Protein AF-A0A528AA08-F1 (afdb_monomer_lite)

Foldseek 3Di:
DWWFAADPQFGADTGRDQPDDDPGGDPRIDDDDPPADGGFGHPPPDTHHPDPDPPPDDDDDPVVVVVVCVVVVNPVVVVVVQVPPPPNDDPPPPPPPPDDDDDDDDDDDD

Sequence (110 aa):
MKYARIIDGVVDSISYHRPYFEGGPEPGWTEVPDGVFAGFSFDGESFTGPVPTPPPRQTVLKSLVQARIIEAGKMASAYATLTQKPGLFRPLVCSRSTRGLLRRTRTQSC

Radius of gyration: 29.11 Å; chains: 1; bounding box: 54×59×62 Å

pLDDT: mean 75.09, std 18.64, range [34.66, 92.44]

Secondary structure (DSSP, 8-state):
-EEEEEETTEEEEEESS--EETTEEPTTEEEE-TT--TT-EE-SS-EEPPPPPPPPPPP--HHHHHHHHHHTT-HHHHHHHHHH-TTT----------------------

Structure (mmCIF, N/CA/C/O backbone):
data_AF-A0A528AA08-F1
#
_entry.id   AF-A0A528AA08-F1
#
loop_
_atom_site.group_PDB
_atom_site.id
_atom_site.type_symbol
_atom_site.label_atom_id
_atom_site.label_alt_id
_atom_site.label_comp_id
_atom_site.label_asym_id
_atom_site.label_entity_id
_atom_site.label_seq_id
_atom_site.pdbx_PDB_ins_code
_atom_site.Cartn_x
_atom_site.Cartn_y
_atom_site.Cartn_z
_atom_site.occupancy
_atom_site.B_iso_or_equiv
_atom_site.auth_seq_id
_atom_site.auth_comp_id
_atom_site.auth_asym_id
_atom_site.auth_atom_id
_atom_site.pdbx_PDB_model_num
ATOM 1 N N . MET A 1 1 ? 15.315 14.294 -15.752 1.00 85.19 1 MET A N 1
ATOM 2 C CA . MET A 1 1 ? 14.677 13.140 -16.423 1.00 85.19 1 MET A CA 1
ATOM 3 C C . MET A 1 1 ? 15.438 11.893 -16.022 1.00 85.19 1 MET A C 1
ATOM 5 O O . MET A 1 1 ? 16.663 11.958 -15.928 1.00 85.19 1 MET A O 1
ATOM 9 N N . LYS A 1 2 ? 14.744 10.779 -15.785 1.00 90.00 2 LYS A N 1
ATOM 10 C CA . LYS A 1 2 ? 15.339 9.512 -15.334 1.00 90.00 2 LYS A CA 1
ATOM 11 C C . LYS A 1 2 ? 14.682 8.318 -16.012 1.00 90.00 2 LYS A C 1
ATOM 13 O O . LYS A 1 2 ? 13.681 8.473 -16.698 1.00 90.00 2 LYS A O 1
ATOM 18 N N . TYR A 1 3 ? 15.236 7.131 -15.818 1.00 89.81 3 TYR A N 1
ATOM 19 C CA . TYR A 1 3 ? 14.711 5.895 -16.384 1.00 89.81 3 TYR A CA 1
ATOM 20 C C . TYR A 1 3 ? 14.062 5.062 -15.287 1.00 89.81 3 TYR A C 1
ATOM 22 O O . TYR A 1 3 ? 14.641 4.883 -14.216 1.00 89.81 3 TYR A O 1
ATOM 30 N N . ALA A 1 4 ? 12.870 4.547 -15.555 1.00 90.75 4 ALA A N 1
ATOM 31 C CA . ALA A 1 4 ? 12.145 3.654 -14.669 1.00 90.75 4 ALA A CA 1
ATOM 32 C C . ALA A 1 4 ? 11.829 2.335 -15.370 1.00 90.75 4 ALA A C 1
ATOM 34 O O . ALA A 1 4 ? 11.476 2.313 -16.552 1.00 90.75 4 ALA A O 1
ATOM 35 N N . ARG A 1 5 ? 11.922 1.244 -14.617 1.00 90.12 5 ARG A N 1
ATOM 36 C CA . ARG A 1 5 ? 11.422 -0.067 -15.019 1.00 90.12 5 ARG A CA 1
ATOM 37 C C . ARG A 1 5 ? 10.062 -0.273 -14.368 1.00 90.12 5 ARG A C 1
ATOM 39 O O . ARG A 1 5 ? 9.941 -0.176 -13.148 1.00 90.12 5 ARG A O 1
ATOM 46 N N . ILE A 1 6 ? 9.051 -0.520 -15.192 1.00 88.81 6 ILE A N 1
ATOM 47 C CA . ILE A 1 6 ? 7.667 -0.690 -14.751 1.00 88.81 6 ILE A CA 1
ATOM 48 C C . ILE A 1 6 ? 7.311 -2.165 -14.901 1.00 88.81 6 ILE A C 1
ATOM 50 O O . ILE A 1 6 ? 7.435 -2.722 -15.992 1.00 88.81 6 ILE A O 1
ATOM 54 N N . ILE A 1 7 ? 6.900 -2.795 -13.806 1.00 87.44 7 ILE A N 1
ATOM 55 C CA . ILE A 1 7 ? 6.519 -4.207 -13.744 1.00 87.44 7 ILE A CA 1
ATOM 56 C C . ILE A 1 7 ? 5.130 -4.264 -13.119 1.00 87.44 7 ILE A C 1
ATOM 58 O O . ILE A 1 7 ? 4.900 -3.646 -12.083 1.00 87.44 7 ILE A O 1
ATOM 62 N N . ASP A 1 8 ? 4.192 -4.941 -13.783 1.00 87.62 8 ASP A N 1
ATOM 63 C CA . ASP A 1 8 ? 2.803 -5.092 -13.322 1.00 87.62 8 ASP A CA 1
ATOM 64 C C . ASP A 1 8 ? 2.114 -3.762 -12.953 1.00 87.62 8 ASP A C 1
ATOM 66 O O . ASP A 1 8 ? 1.353 -3.674 -11.992 1.00 87.62 8 ASP A O 1
ATOM 70 N N . GLY A 1 9 ? 2.399 -2.700 -13.716 1.00 86.19 9 GLY A N 1
ATOM 71 C CA . GLY A 1 9 ? 1.839 -1.367 -13.473 1.00 86.19 9 GLY A CA 1
ATOM 72 C C . GLY A 1 9 ? 2.443 -0.645 -12.265 1.00 86.19 9 GLY A C 1
ATOM 73 O O . GLY A 1 9 ? 1.871 0.330 -11.792 1.00 86.19 9 GLY A O 1
ATOM 74 N N . VAL A 1 10 ? 3.593 -1.084 -11.751 1.00 89.25 10 VAL A N 1
ATOM 75 C CA . VAL A 1 10 ? 4.297 -0.439 -10.634 1.00 89.25 10 VAL A CA 1
ATOM 76 C C . VAL A 1 10 ? 5.729 -0.113 -11.038 1.00 89.25 10 VAL A C 1
ATOM 78 O O . VAL A 1 10 ? 6.404 -0.900 -11.699 1.00 89.25 10 VAL A O 1
ATOM 81 N N . VAL A 1 11 ? 6.210 1.064 -10.639 1.00 89.94 11 VAL A N 1
ATOM 82 C CA . VAL A 1 11 ? 7.616 1.447 -10.787 1.00 89.94 11 VAL A CA 1
ATOM 83 C C . VAL A 1 11 ? 8.448 0.613 -9.820 1.00 89.94 11 VAL A C 1
ATOM 85 O O . VAL A 1 11 ? 8.480 0.884 -8.619 1.00 89.94 11 VAL A O 1
ATOM 88 N N . ASP A 1 12 ? 9.111 -0.402 -10.357 1.00 89.50 12 ASP A N 1
ATOM 89 C CA . ASP A 1 12 ? 9.943 -1.338 -9.604 1.00 89.50 12 ASP A CA 1
ATOM 90 C C . ASP A 1 12 ? 11.323 -0.730 -9.318 1.00 89.50 12 ASP A C 1
ATOM 92 O O . ASP A 1 12 ? 11.747 -0.616 -8.169 1.00 89.50 12 ASP A O 1
ATOM 96 N N . SER A 1 13 ? 11.989 -0.253 -10.371 1.00 88.44 13 SER A N 1
ATOM 97 C CA . SER A 1 13 ? 13.375 0.212 -10.312 1.00 88.44 13 SER A CA 1
ATOM 98 C C . SER A 1 13 ? 13.545 1.567 -10.993 1.00 88.44 13 SER A C 1
ATOM 100 O O . SER A 1 1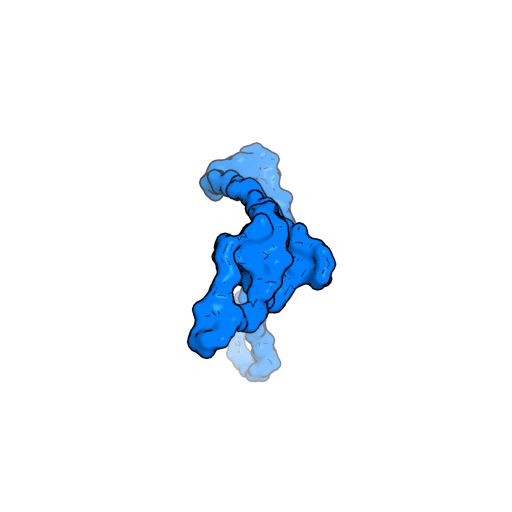3 ? 12.869 1.868 -11.978 1.00 88.44 13 SER A O 1
ATOM 102 N N . ILE A 1 14 ? 14.478 2.383 -10.491 1.00 90.56 14 ILE A N 1
ATOM 103 C CA . ILE A 1 14 ? 14.824 3.696 -11.054 1.00 90.56 14 ILE A CA 1
ATOM 104 C C . ILE A 1 14 ? 16.330 3.817 -11.245 1.00 90.56 14 ILE A C 1
ATOM 106 O O . ILE A 1 14 ? 17.109 3.455 -10.367 1.00 90.56 14 ILE A O 1
ATOM 110 N N . SER A 1 15 ? 16.724 4.400 -12.374 1.00 87.62 15 SER A N 1
ATOM 111 C CA . SER A 1 15 ? 18.101 4.739 -12.698 1.00 87.62 15 SER A CA 1
ATOM 112 C C . SER A 1 15 ? 18.193 6.168 -13.230 1.00 87.62 15 SER A C 1
ATOM 114 O O . SER A 1 15 ? 17.392 6.599 -14.058 1.00 87.62 15 SER A O 1
ATOM 116 N N . TYR A 1 16 ? 19.205 6.908 -12.781 1.00 86.81 16 TYR A N 1
ATOM 117 C CA . TYR A 1 16 ? 19.503 8.254 -13.285 1.00 86.81 16 TYR A CA 1
ATOM 118 C C . TYR A 1 16 ? 20.072 8.239 -14.710 1.00 86.81 16 TYR A C 1
ATOM 120 O O . TYR A 1 16 ? 20.007 9.238 -15.421 1.00 86.81 16 TYR A O 1
ATOM 128 N N . HIS A 1 17 ? 20.611 7.100 -15.142 1.00 86.00 17 HIS A N 1
ATOM 129 C CA . HIS A 1 17 ? 21.184 6.908 -16.470 1.00 86.00 17 HIS A CA 1
ATOM 130 C C . HIS A 1 17 ? 20.511 5.728 -17.160 1.00 86.00 17 HIS A C 1
ATOM 132 O O . HIS A 1 17 ? 20.093 4.781 -16.494 1.00 86.00 17 HIS A O 1
ATOM 138 N N . ARG A 1 18 ? 20.418 5.768 -18.494 1.00 82.44 18 ARG A N 1
ATOM 139 C CA . ARG A 1 18 ? 19.865 4.651 -19.265 1.00 82.44 18 ARG A CA 1
ATOM 140 C C . ARG A 1 18 ? 20.764 3.429 -19.068 1.00 82.44 18 ARG A C 1
ATOM 142 O O . ARG A 1 18 ? 21.943 3.530 -19.409 1.00 82.44 18 ARG A O 1
ATOM 149 N N . PRO A 1 19 ? 20.258 2.310 -18.531 1.00 80.81 19 PRO A N 1
ATOM 150 C CA . PRO A 1 19 ? 21.093 1.132 -18.326 1.00 80.81 19 PRO A CA 1
ATOM 151 C C . PRO A 1 19 ? 21.453 0.481 -19.660 1.00 80.81 19 PRO A C 1
ATOM 153 O O . PRO A 1 19 ? 20.640 0.447 -20.585 1.00 80.81 19 PRO A O 1
ATOM 156 N N . TYR A 1 20 ? 22.685 -0.012 -19.759 1.00 80.75 20 TYR A N 1
ATOM 157 C CA . TYR A 1 20 ? 23.210 -0.717 -20.926 1.00 80.75 20 TYR A CA 1
ATOM 158 C C . TYR A 1 20 ? 23.659 -2.114 -20.508 1.00 80.75 20 TYR A C 1
ATOM 160 O O . TYR A 1 20 ? 24.345 -2.262 -19.496 1.00 80.75 20 TYR A O 1
ATO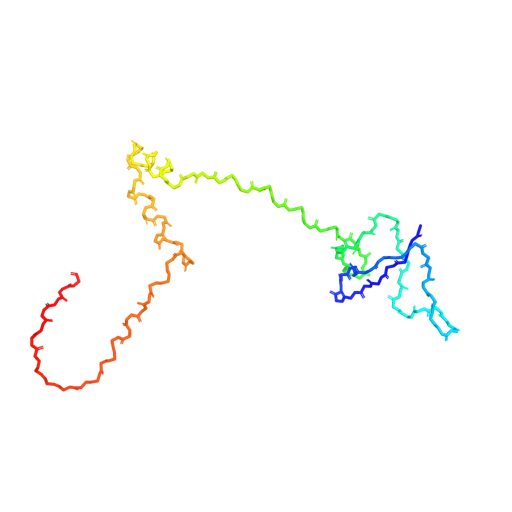M 168 N N . PHE A 1 21 ? 23.305 -3.121 -21.303 1.00 75.56 21 PHE A N 1
ATOM 169 C CA . PHE A 1 21 ? 23.734 -4.502 -21.110 1.00 75.56 21 PHE A CA 1
ATOM 170 C C . PHE A 1 21 ? 24.155 -5.102 -22.458 1.00 75.56 21 PHE A C 1
ATOM 172 O O . PHE A 1 21 ? 23.445 -4.946 -23.447 1.00 75.56 21 PHE A O 1
ATOM 179 N N . GLU A 1 22 ? 25.337 -5.729 -22.497 1.00 64.81 22 GLU A N 1
ATOM 180 C CA . GLU A 1 22 ? 25.877 -6.509 -23.630 1.00 64.81 22 GLU A CA 1
ATOM 181 C C . GLU A 1 22 ? 25.572 -5.953 -25.040 1.00 64.81 22 GLU A C 1
ATOM 183 O O . GLU A 1 22 ? 25.007 -6.624 -25.898 1.00 64.81 22 GLU A O 1
ATOM 188 N N . GLY A 1 23 ? 25.982 -4.709 -25.306 1.00 71.56 23 GLY A N 1
ATOM 189 C CA . GLY A 1 23 ? 25.944 -4.137 -26.659 1.00 71.56 23 GLY A CA 1
ATOM 190 C C . GLY A 1 23 ? 24.681 -3.348 -27.015 1.00 71.56 23 GLY A C 1
ATOM 191 O O . GLY A 1 23 ? 24.563 -2.892 -28.152 1.00 71.56 23 GLY A O 1
ATOM 192 N N . GLY A 1 24 ? 23.772 -3.110 -26.065 1.00 74.81 24 GLY A N 1
ATOM 193 C CA . GLY A 1 24 ? 22.620 -2.233 -26.279 1.00 74.81 24 GLY A CA 1
ATOM 194 C C . GLY A 1 24 ? 22.002 -1.692 -24.987 1.00 74.81 24 GLY A C 1
ATOM 195 O O . GLY A 1 24 ? 22.375 -2.113 -23.889 1.00 74.81 24 GLY A O 1
ATOM 196 N N . PRO A 1 25 ? 21.082 -0.718 -25.090 1.00 77.75 25 PRO A N 1
ATOM 197 C CA . PRO A 1 25 ? 20.299 -0.281 -23.944 1.00 77.75 25 PRO A CA 1
ATOM 198 C C . PRO A 1 25 ? 19.426 -1.437 -23.449 1.00 77.75 25 PRO A C 1
ATOM 200 O O . PRO A 1 25 ? 18.806 -2.136 -24.253 1.00 77.75 25 PRO A O 1
ATOM 203 N N . GLU A 1 26 ? 19.373 -1.631 -22.133 1.00 79.75 26 GLU A N 1
ATOM 204 C CA . GLU A 1 26 ? 18.556 -2.687 -21.540 1.00 79.75 26 GLU A CA 1
ATOM 205 C C . GLU A 1 26 ? 17.070 -2.435 -21.882 1.00 79.75 26 GLU A C 1
ATOM 207 O O . GLU A 1 26 ? 16.579 -1.306 -21.743 1.00 79.75 26 GLU A O 1
ATOM 212 N N . PRO A 1 27 ? 16.335 -3.449 -22.367 1.00 80.19 27 PRO A N 1
ATOM 213 C CA . PRO A 1 27 ? 14.921 -3.296 -22.683 1.00 80.19 27 PRO A CA 1
ATOM 214 C C . PRO A 1 27 ? 14.078 -3.130 -21.409 1.00 80.19 27 PRO A C 1
ATOM 216 O O . PRO A 1 27 ? 14.423 -3.623 -20.339 1.00 80.19 27 PRO A O 1
ATOM 219 N N . GLY A 1 28 ? 12.931 -2.455 -21.530 1.00 84.06 28 GLY A N 1
ATOM 220 C CA . GLY A 1 28 ? 11.980 -2.280 -20.420 1.00 84.06 28 GLY A CA 1
ATOM 221 C C . GLY A 1 28 ? 12.208 -1.040 -19.548 1.00 84.06 28 GLY A C 1
ATOM 222 O O . GLY A 1 28 ? 11.496 -0.854 -18.563 1.00 84.06 28 GLY A O 1
ATOM 223 N N . TRP A 1 29 ? 13.152 -0.173 -19.920 1.00 87.38 29 TRP A N 1
ATOM 224 C CA . TRP A 1 29 ? 13.364 1.124 -19.279 1.00 87.38 29 TRP A CA 1
ATOM 225 C C . TRP A 1 29 ? 12.626 2.242 -20.021 1.00 87.38 29 TRP A C 1
ATOM 227 O O . TRP A 1 29 ? 12.890 2.512 -21.194 1.00 87.38 29 TRP A O 1
ATOM 237 N N . THR A 1 30 ? 11.727 2.921 -19.312 1.00 86.69 30 THR A N 1
ATOM 238 C CA . THR A 1 30 ? 10.938 4.055 -19.811 1.00 86.69 30 THR A CA 1
ATOM 239 C C . THR A 1 30 ? 11.454 5.353 -19.205 1.00 86.69 30 THR A C 1
ATOM 241 O O . THR A 1 30 ? 11.828 5.388 -18.035 1.00 86.69 30 THR A O 1
ATOM 244 N N . GLU A 1 31 ? 11.499 6.424 -19.993 1.00 88.81 31 GLU A N 1
ATOM 245 C CA . GLU A 1 31 ? 11.912 7.738 -19.504 1.00 88.81 31 GLU A CA 1
ATOM 246 C C . GLU A 1 31 ? 10.768 8.399 -18.721 1.00 88.81 31 GLU A C 1
ATOM 248 O O . GLU A 1 31 ? 9.637 8.480 -19.197 1.00 88.81 31 GLU A O 1
ATOM 253 N N . VAL A 1 32 ? 11.055 8.845 -17.500 1.00 88.56 32 VAL A N 1
ATOM 254 C CA . VAL A 1 32 ? 10.084 9.412 -16.561 1.00 88.56 32 VAL A CA 1
ATOM 255 C C . VAL A 1 32 ? 10.614 10.715 -15.950 1.00 88.56 32 VAL A C 1
ATOM 257 O O . VAL A 1 32 ? 11.832 10.908 -15.832 1.00 88.56 32 VAL A O 1
ATOM 260 N N . PRO A 1 33 ? 9.726 11.637 -15.540 1.00 88.00 33 PRO A N 1
ATOM 261 C CA . PRO A 1 33 ? 10.137 12.866 -14.874 1.00 88.00 33 PRO A CA 1
ATOM 262 C C . PRO A 1 33 ? 10.739 12.590 -13.489 1.00 88.00 33 PRO A C 1
ATOM 264 O O . PRO A 1 33 ? 10.439 11.589 -12.835 1.00 88.00 33 PRO A O 1
ATOM 267 N N . ASP A 1 34 ? 11.568 13.517 -12.999 1.00 85.38 34 ASP A N 1
ATOM 268 C CA . ASP A 1 34 ? 12.356 13.324 -11.771 1.00 85.38 34 ASP A CA 1
ATOM 269 C C . ASP A 1 34 ? 11.510 13.179 -10.496 1.00 85.38 34 ASP A C 1
ATOM 271 O O . ASP A 1 34 ? 12.007 12.670 -9.492 1.00 85.38 34 ASP A O 1
ATOM 275 N N . GLY A 1 35 ? 10.223 13.535 -10.544 1.00 85.56 35 GLY A N 1
ATOM 276 C CA . GLY A 1 35 ? 9.275 13.373 -9.438 1.00 85.56 35 GLY A CA 1
ATOM 277 C C . GLY A 1 35 ? 8.715 11.956 -9.232 1.00 85.56 35 GLY A C 1
ATOM 278 O O . GLY A 1 35 ? 8.037 11.732 -8.235 1.00 85.56 35 GLY A O 1
ATOM 279 N N . VAL A 1 36 ? 8.968 10.997 -10.132 1.00 86.56 36 VAL A N 1
ATOM 280 C CA . VAL A 1 36 ? 8.404 9.627 -10.051 1.00 86.56 36 VAL A CA 1
ATOM 281 C C . VAL A 1 36 ? 9.317 8.709 -9.251 1.00 86.56 36 VAL A C 1
ATOM 283 O O . VAL A 1 36 ? 10.448 8.523 -9.659 1.00 86.56 36 VAL A O 1
ATOM 286 N N . PHE A 1 37 ? 8.897 8.087 -8.155 1.00 86.25 37 PHE A N 1
ATOM 287 C CA . PHE A 1 37 ? 9.788 7.218 -7.363 1.00 86.25 37 PHE A CA 1
ATOM 288 C C . PHE A 1 37 ? 9.402 5.738 -7.443 1.00 86.25 37 PHE A C 1
ATOM 290 O O . PHE A 1 37 ? 8.315 5.398 -7.902 1.00 86.25 37 PHE A O 1
ATOM 297 N N . ALA A 1 38 ? 10.306 4.853 -7.011 1.00 85.75 38 ALA A N 1
ATOM 298 C CA . ALA A 1 38 ? 9.979 3.440 -6.844 1.00 85.75 38 ALA A CA 1
ATOM 299 C C . ALA A 1 38 ? 8.766 3.288 -5.911 1.00 85.75 38 ALA A C 1
ATOM 301 O O . ALA A 1 38 ? 8.643 4.009 -4.917 1.00 85.75 38 ALA A O 1
ATOM 302 N N . GLY A 1 39 ? 7.853 2.385 -6.266 1.00 84.25 39 GLY A N 1
ATOM 303 C CA . GLY A 1 39 ? 6.569 2.207 -5.587 1.00 84.25 39 GLY A CA 1
ATOM 304 C C . GLY A 1 39 ? 5.440 3.123 -6.075 1.00 84.25 39 GLY A C 1
ATOM 305 O O . GLY A 1 39 ? 4.321 3.000 -5.582 1.00 84.25 39 GLY A O 1
ATOM 306 N N . PHE A 1 40 ? 5.686 4.018 -7.040 1.00 88.31 40 PHE A N 1
ATOM 307 C CA . PHE A 1 40 ? 4.596 4.700 -7.744 1.00 88.31 40 PHE A CA 1
ATOM 308 C C . PHE A 1 40 ? 3.850 3.694 -8.625 1.00 88.31 40 PHE A C 1
ATOM 310 O O . PHE A 1 40 ? 4.466 2.863 -9.293 1.00 88.31 40 PHE A O 1
ATOM 317 N N . SER A 1 41 ? 2.523 3.778 -8.632 1.00 88.06 41 SER A N 1
ATOM 318 C CA . SER A 1 41 ? 1.677 3.025 -9.562 1.00 88.06 41 SER A CA 1
ATOM 319 C C . SER A 1 41 ? 1.596 3.769 -10.895 1.00 88.06 41 SER A C 1
ATOM 321 O O . SER A 1 41 ? 1.605 5.001 -10.917 1.00 88.06 41 SER A O 1
ATOM 323 N N . PHE A 1 42 ? 1.546 3.032 -11.997 1.00 86.38 42 PHE A N 1
ATOM 324 C CA . PHE A 1 42 ? 1.474 3.549 -13.354 1.00 86.38 42 PHE A CA 1
ATOM 325 C C . PHE A 1 42 ? 0.298 2.916 -14.095 1.00 86.38 42 PHE A C 1
ATOM 327 O O . PHE A 1 42 ? 0.331 1.735 -14.438 1.00 86.38 42 PHE A O 1
ATOM 334 N N . ASP A 1 43 ? -0.708 3.734 -14.395 1.00 84.12 43 ASP A N 1
ATOM 335 C CA . ASP A 1 43 ? -1.950 3.299 -15.049 1.00 84.12 43 ASP A CA 1
ATOM 336 C C . ASP A 1 43 ? -1.868 3.352 -16.592 1.00 84.12 43 ASP A C 1
ATOM 338 O O . ASP A 1 43 ? -2.882 3.314 -17.281 1.00 84.12 43 ASP A O 1
ATOM 342 N N . GLY A 1 44 ? -0.662 3.483 -17.160 1.00 80.44 44 GLY A N 1
ATOM 343 C CA . GLY A 1 44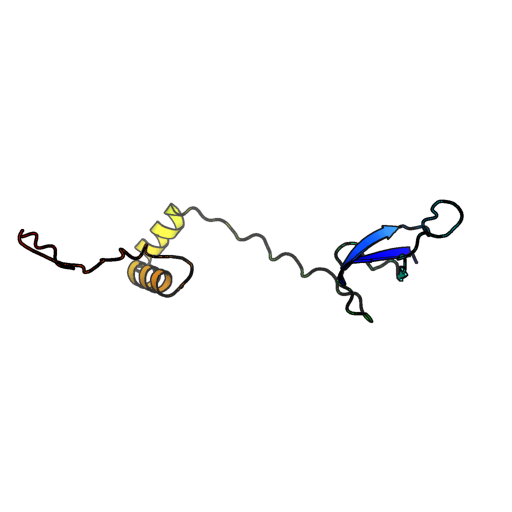 ? -0.430 3.618 -18.607 1.00 80.44 44 GLY A CA 1
ATOM 344 C C . GLY A 1 44 ? -0.315 5.065 -19.097 1.00 80.44 44 GLY A C 1
ATOM 345 O O . GLY A 1 44 ? 0.318 5.312 -20.120 1.00 80.44 44 GLY A O 1
ATOM 346 N N . GLU A 1 45 ? -0.862 6.021 -18.345 1.00 83.25 45 GLU A N 1
ATOM 347 C CA . GLU A 1 45 ? -0.832 7.453 -18.685 1.00 83.25 45 GLU A CA 1
ATOM 348 C C . GLU A 1 45 ? -0.298 8.326 -17.539 1.00 83.25 45 GLU A C 1
ATOM 350 O O . GLU A 1 45 ? 0.386 9.320 -17.775 1.00 83.25 45 GLU A O 1
ATOM 355 N N . SER A 1 46 ? -0.569 7.949 -16.286 1.00 83.94 46 SER A N 1
ATOM 356 C CA . SER A 1 46 ? -0.246 8.751 -15.101 1.00 83.94 46 SER A CA 1
ATOM 357 C C . SER A 1 46 ? 0.496 7.951 -14.036 1.00 83.94 46 SER A C 1
ATOM 359 O O . SER A 1 46 ? 0.275 6.752 -13.874 1.00 83.94 46 SER A O 1
ATOM 361 N N . PHE A 1 47 ? 1.365 8.646 -13.295 1.00 84.62 47 PHE A N 1
ATOM 362 C CA . PHE A 1 47 ? 2.077 8.109 -12.138 1.00 84.62 47 PHE A CA 1
ATOM 363 C C . PHE A 1 47 ? 1.396 8.558 -10.847 1.00 84.62 47 PHE A C 1
ATOM 365 O O . PHE A 1 47 ? 1.390 9.747 -10.520 1.00 84.62 47 PHE A O 1
ATOM 372 N N . THR A 1 48 ? 0.877 7.602 -10.087 1.00 85.81 48 THR A N 1
ATOM 373 C CA . THR A 1 48 ? 0.234 7.842 -8.796 1.00 85.81 48 THR A CA 1
ATOM 374 C C . THR A 1 48 ? 1.189 7.436 -7.681 1.00 85.81 48 THR A C 1
ATOM 376 O O . THR A 1 48 ? 1.655 6.298 -7.621 1.00 85.81 48 THR A O 1
ATOM 379 N N . GLY A 1 49 ? 1.510 8.383 -6.796 1.00 82.25 49 GLY A N 1
ATOM 380 C CA . GLY A 1 49 ? 2.339 8.109 -5.625 1.00 82.25 49 GLY A CA 1
ATOM 381 C C . GLY A 1 49 ? 1.681 7.091 -4.687 1.00 82.25 49 GLY A C 1
ATOM 382 O O . GLY A 1 49 ? 0.453 6.971 -4.678 1.00 82.25 49 GLY A O 1
ATOM 383 N N . PRO A 1 50 ? 2.469 6.360 -3.883 1.00 76.94 50 PRO A N 1
ATOM 384 C CA . PRO A 1 50 ? 1.915 5.422 -2.919 1.00 76.94 50 PRO A CA 1
ATOM 385 C C . PRO A 1 50 ? 0.960 6.142 -1.963 1.00 76.94 50 PRO A C 1
ATOM 387 O O . PRO A 1 50 ? 1.219 7.269 -1.528 1.00 76.94 50 PRO A O 1
ATOM 390 N N . VAL A 1 51 ? -0.148 5.476 -1.627 1.00 76.50 51 VAL A N 1
ATOM 391 C CA . VAL A 1 51 ? -1.108 5.984 -0.641 1.00 76.50 51 VAL A CA 1
ATOM 392 C C . VAL A 1 51 ? -0.350 6.274 0.658 1.00 76.50 51 VAL A C 1
ATOM 394 O O . VAL A 1 51 ? 0.399 5.407 1.119 1.00 76.50 51 VAL A O 1
ATOM 397 N N . PRO A 1 52 ? -0.514 7.466 1.261 1.00 76.94 52 PRO A N 1
ATOM 398 C CA . PRO A 1 52 ? 0.182 7.800 2.491 1.00 76.94 52 PRO A CA 1
ATOM 399 C C . PRO A 1 52 ? -0.128 6.755 3.561 1.00 76.94 52 PRO A C 1
ATOM 401 O O . PRO A 1 52 ? -1.291 6.430 3.815 1.00 76.94 52 PRO A O 1
ATOM 404 N N . THR A 1 53 ? 0.923 6.230 4.193 1.00 75.19 53 THR A N 1
ATOM 405 C CA . THR A 1 53 ? 0.777 5.296 5.308 1.00 75.19 53 THR A CA 1
ATOM 406 C C . THR A 1 53 ? -0.100 5.954 6.373 1.00 75.19 53 THR A C 1
ATOM 408 O O . THR A 1 53 ? 0.212 7.072 6.799 1.00 75.19 53 THR A O 1
ATOM 411 N N . PRO A 1 54 ? -1.200 5.310 6.812 1.00 80.81 54 PRO A N 1
ATOM 412 C CA . PRO A 1 54 ? -2.033 5.880 7.856 1.00 80.81 54 PRO A CA 1
ATOM 413 C C . PRO A 1 54 ? -1.181 6.117 9.107 1.00 80.81 54 PRO A C 1
ATOM 415 O O . PRO A 1 54 ? -0.252 5.342 9.370 1.00 80.81 54 PRO A O 1
ATOM 418 N N . PRO A 1 55 ? -1.485 7.163 9.895 1.00 83.81 55 PRO A N 1
ATOM 419 C CA . PRO A 1 55 ? -0.728 7.446 11.100 1.00 83.81 55 PRO A CA 1
ATOM 420 C C . PRO A 1 55 ? -0.695 6.199 11.997 1.00 83.81 55 PRO A C 1
ATOM 422 O O . PRO A 1 55 ? -1.698 5.473 12.075 1.00 83.81 55 PRO A O 1
ATOM 425 N N . PRO A 1 56 ? 0.437 5.932 12.673 1.00 84.00 56 PRO A N 1
ATOM 426 C CA . PRO A 1 56 ? 0.544 4.813 13.593 1.00 84.00 56 PRO A CA 1
ATOM 427 C C . PRO A 1 56 ? -0.625 4.836 14.573 1.00 84.00 56 PRO A C 1
ATOM 429 O O . PRO A 1 56 ? -0.921 5.860 15.193 1.00 84.00 56 PRO A O 1
ATOM 432 N N . ARG A 1 57 ? -1.317 3.703 14.712 1.00 82.50 57 ARG A N 1
ATOM 433 C CA . ARG A 1 57 ? -2.399 3.607 15.691 1.00 82.50 57 ARG A CA 1
ATOM 434 C C . ARG A 1 57 ? -1.794 3.738 17.078 1.00 82.50 57 ARG A C 1
ATOM 436 O O . ARG A 1 57 ? -0.872 3.002 17.422 1.00 82.50 57 ARG A O 1
ATOM 443 N N . GLN A 1 58 ? -2.343 4.636 17.886 1.00 84.50 58 GLN A N 1
ATOM 444 C CA . GLN A 1 58 ? -1.949 4.730 19.281 1.00 84.50 58 GLN A CA 1
ATOM 445 C C . GLN A 1 58 ? -2.306 3.419 19.990 1.00 84.50 58 GLN A C 1
ATOM 447 O O . GLN A 1 58 ? -3.470 3.014 20.041 1.00 84.50 58 GLN A O 1
ATOM 452 N N . THR A 1 59 ? -1.299 2.742 20.532 1.00 85.19 59 THR A N 1
ATOM 453 C CA . THR A 1 59 ? -1.497 1.548 21.350 1.00 85.19 59 THR A CA 1
ATOM 454 C C . THR A 1 59 ? -1.745 1.964 22.790 1.00 85.19 59 THR A C 1
ATOM 456 O O . THR A 1 59 ? -0.933 2.670 23.386 1.00 85.19 59 THR A O 1
ATOM 459 N N . VAL A 1 60 ? -2.853 1.505 23.365 1.00 88.00 60 VAL A N 1
ATOM 460 C CA . VAL A 1 60 ? -3.175 1.696 24.783 1.00 88.00 60 VAL A CA 1
ATOM 461 C C . VAL A 1 60 ? -3.221 0.329 25.451 1.00 88.00 60 VAL A C 1
ATOM 463 O O . VAL A 1 60 ? -3.675 -0.647 24.850 1.00 88.00 60 VAL A O 1
ATOM 466 N N . LEU A 1 61 ? -2.759 0.246 26.701 1.00 91.81 61 LEU A N 1
ATOM 467 C CA . LEU A 1 61 ? -2.827 -0.991 27.475 1.00 91.81 61 LEU A CA 1
ATOM 468 C C . LEU A 1 61 ? -4.273 -1.472 27.609 1.00 91.81 61 LEU A C 1
ATOM 470 O O . LEU A 1 61 ? -5.171 -0.706 27.969 1.00 91.81 61 LEU A O 1
ATOM 474 N N . LYS A 1 62 ? -4.479 -2.777 27.397 1.00 89.25 62 LYS A N 1
ATOM 475 C CA . LYS A 1 62 ? -5.793 -3.419 27.522 1.00 89.25 62 LYS A CA 1
ATOM 476 C C . LYS A 1 62 ? -6.424 -3.166 28.893 1.00 89.25 62 LYS A C 1
ATOM 478 O O . LYS A 1 62 ? -7.616 -2.893 28.954 1.00 89.25 62 LYS A O 1
ATOM 483 N N . SER A 1 63 ? -5.634 -3.216 29.967 1.00 90.56 63 SER A N 1
ATOM 484 C CA . SER A 1 63 ? -6.105 -2.979 31.338 1.00 90.56 63 SER A CA 1
ATOM 485 C C . SER A 1 63 ? -6.678 -1.574 31.526 1.00 90.56 63 SER A C 1
ATOM 487 O O . SER A 1 63 ? -7.745 -1.432 32.112 1.00 90.56 63 SER A O 1
ATOM 489 N N . LEU A 1 64 ? -6.026 -0.546 30.974 1.00 92.06 64 LEU A N 1
ATOM 490 C CA . LEU A 1 64 ? -6.498 0.839 31.044 1.00 92.06 64 LEU A CA 1
ATOM 491 C C . LEU A 1 64 ? -7.782 1.042 30.241 1.00 92.06 64 LEU A C 1
ATOM 493 O O . LEU A 1 64 ? -8.716 1.685 30.715 1.00 92.06 64 LEU A O 1
ATOM 497 N N . VAL A 1 65 ? -7.847 0.472 29.036 1.00 89.75 65 VAL A N 1
ATOM 498 C CA . VAL A 1 65 ? -9.058 0.526 28.206 1.00 89.75 65 VAL A CA 1
ATOM 499 C C . VAL A 1 65 ? -10.212 -0.187 28.910 1.00 89.75 65 VAL A C 1
ATOM 501 O O . VAL A 1 65 ? -11.308 0.355 29.002 1.00 89.75 65 VAL A O 1
ATOM 504 N N . GLN A 1 66 ? -9.957 -1.372 29.461 1.00 89.81 66 GLN A N 1
ATOM 505 C CA . GLN A 1 66 ? -10.954 -2.156 30.178 1.00 89.81 66 GLN A CA 1
ATOM 506 C C . GLN A 1 66 ? -11.445 -1.438 31.441 1.00 89.81 66 GLN A C 1
ATOM 508 O O . GLN A 1 66 ? -12.653 -1.363 31.643 1.00 89.81 66 GLN A O 1
ATOM 513 N N . ALA A 1 67 ? -10.549 -0.851 32.240 1.00 91.38 67 ALA A N 1
ATOM 514 C CA . ALA A 1 67 ? -10.920 -0.071 33.421 1.00 91.38 67 ALA A CA 1
ATOM 515 C C . ALA A 1 67 ? -11.830 1.114 33.059 1.00 91.38 67 ALA A C 1
ATOM 517 O O . ALA A 1 67 ? -12.884 1.275 33.665 1.00 91.38 67 ALA A O 1
ATOM 518 N N . ARG A 1 68 ? -11.494 1.871 32.004 1.00 91.56 68 ARG A N 1
ATOM 519 C CA . ARG A 1 68 ? -12.318 3.000 31.528 1.00 91.56 68 ARG A CA 1
ATOM 520 C C . ARG A 1 68 ? -13.686 2.564 31.003 1.00 91.56 68 ARG A C 1
ATOM 522 O O . ARG A 1 68 ? -14.670 3.271 31.188 1.00 91.56 68 ARG A O 1
ATOM 529 N N . ILE A 1 69 ? -13.774 1.408 30.341 1.00 91.31 69 ILE A N 1
ATOM 530 C CA . ILE A 1 69 ? -15.058 0.864 29.869 1.00 91.31 69 ILE A CA 1
ATOM 531 C C . ILE A 1 69 ? -15.925 0.407 31.052 1.00 91.31 69 ILE A C 1
ATOM 533 O O . ILE A 1 69 ? -17.143 0.596 31.010 1.00 91.31 69 ILE A O 1
ATOM 537 N N . ILE A 1 70 ? -15.311 -0.173 32.090 1.00 91.81 70 ILE A N 1
ATOM 538 C CA . ILE A 1 70 ? -15.995 -0.570 33.329 1.00 91.81 70 ILE A CA 1
ATOM 539 C C . ILE A 1 70 ? -16.509 0.666 34.070 1.00 91.81 70 ILE A C 1
ATOM 541 O O . ILE A 1 70 ? -17.695 0.720 34.381 1.00 91.81 70 ILE A O 1
ATOM 545 N N . GLU A 1 71 ? -15.657 1.670 34.286 1.00 91.81 71 GLU A N 1
ATOM 546 C CA . GLU A 1 71 ? -16.015 2.935 34.943 1.00 91.81 71 GLU A CA 1
ATOM 547 C C . GLU A 1 71 ? -17.149 3.660 34.205 1.00 91.81 71 GLU A C 1
ATOM 549 O O . GLU A 1 71 ? -18.091 4.147 34.822 1.00 91.81 71 GLU A O 1
ATOM 554 N N . ALA A 1 72 ? -17.123 3.651 32.870 1.00 91.25 72 ALA A N 1
ATOM 555 C CA . ALA A 1 72 ? -18.179 4.231 32.046 1.00 91.25 72 ALA A CA 1
ATOM 556 C C . ALA A 1 72 ? -19.468 3.384 31.975 1.00 91.25 72 ALA A C 1
ATOM 558 O O . ALA A 1 72 ? -20.401 3.776 31.274 1.00 91.25 72 ALA A O 1
ATOM 559 N N . GLY A 1 73 ? -19.520 2.200 32.600 1.00 92.25 73 GLY A N 1
ATOM 560 C CA . GLY A 1 73 ? -20.671 1.289 32.534 1.00 92.25 73 GLY A CA 1
ATOM 561 C C . GLY A 1 73 ? -20.950 0.719 31.136 1.00 92.25 73 GLY A C 1
ATOM 562 O O . GLY A 1 73 ? -22.037 0.211 30.867 1.00 92.25 73 GLY A O 1
ATOM 563 N N . LYS A 1 74 ? -19.982 0.785 30.212 1.00 92.44 74 LYS A N 1
ATOM 564 C CA . LYS A 1 74 ? -20.165 0.450 28.786 1.00 92.44 74 LYS A CA 1
ATOM 565 C C . LYS A 1 74 ? -19.758 -0.977 28.422 1.00 92.44 74 LYS A C 1
ATOM 567 O O . LYS A 1 74 ? -19.698 -1.304 27.237 1.00 92.44 74 LYS A O 1
ATOM 572 N N . MET A 1 75 ? -19.515 -1.849 29.403 1.00 88.94 75 MET A N 1
ATOM 573 C CA . MET A 1 75 ? -19.089 -3.235 29.149 1.00 88.94 75 MET A CA 1
ATOM 574 C C . MET A 1 75 ? -20.081 -4.010 28.271 1.00 88.94 75 MET A C 1
ATOM 576 O O . MET A 1 75 ? -19.655 -4.710 27.355 1.00 88.94 75 MET A O 1
ATOM 580 N N . ALA A 1 76 ? -21.391 -3.826 28.473 1.00 85.19 76 ALA A N 1
ATOM 581 C CA . ALA A 1 76 ? -22.417 -4.472 27.651 1.00 85.19 76 ALA A CA 1
ATOM 582 C C . ALA A 1 76 ? -22.372 -4.011 26.179 1.00 85.19 76 ALA A C 1
ATOM 584 O O . ALA A 1 76 ? -22.391 -4.830 25.264 1.00 85.19 76 ALA A 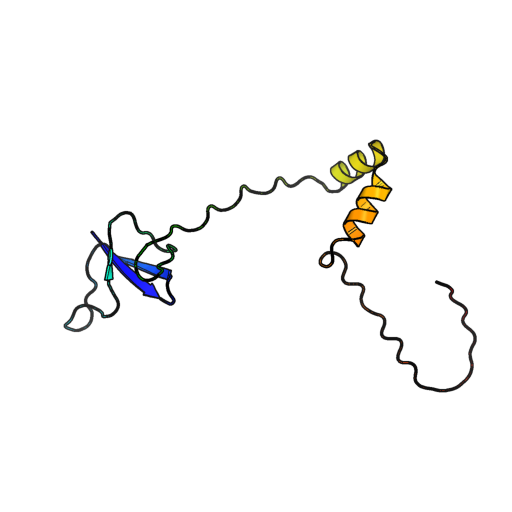O 1
ATOM 585 N N . SER A 1 77 ? -2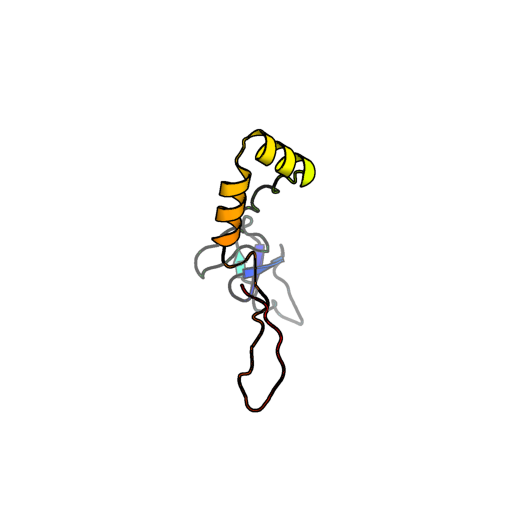2.236 -2.701 25.942 1.00 83.94 77 SER A N 1
ATOM 586 C CA . SER A 1 77 ? -22.122 -2.122 24.594 1.00 83.94 77 SER A CA 1
ATOM 587 C C . SER A 1 77 ? -20.816 -2.528 23.900 1.00 83.94 77 SER A C 1
ATOM 589 O O . SER A 1 77 ? -20.813 -2.860 22.710 1.00 83.94 77 SER A O 1
ATOM 591 N N . ALA A 1 78 ? -19.709 -2.574 24.646 1.00 84.12 78 ALA A N 1
ATOM 592 C CA . ALA A 1 78 ? -18.432 -3.062 24.140 1.00 84.12 78 ALA A CA 1
ATOM 593 C C . ALA A 1 78 ? -18.531 -4.534 23.706 1.00 84.12 78 ALA A C 1
ATOM 595 O O . ALA A 1 78 ? -18.083 -4.885 22.614 1.00 84.12 78 ALA A O 1
ATOM 596 N N . TYR A 1 79 ? -19.181 -5.381 24.510 1.00 80.88 79 TYR A N 1
ATOM 597 C CA . TYR A 1 79 ? -19.394 -6.792 24.184 1.00 80.88 79 TYR A CA 1
ATOM 598 C C . TYR A 1 79 ? -20.308 -6.987 22.963 1.00 80.88 79 TYR A C 1
ATOM 600 O O . TYR A 1 79 ? -19.999 -7.790 22.079 1.00 80.88 79 TYR A O 1
ATOM 608 N N . ALA A 1 80 ? -21.382 -6.197 22.857 1.00 82.94 80 ALA A N 1
ATOM 609 C CA . ALA A 1 80 ? -22.271 -6.189 21.693 1.00 82.94 80 ALA A CA 1
ATOM 610 C C . ALA A 1 80 ? -21.536 -5.780 20.400 1.00 82.94 80 ALA A C 1
ATOM 612 O O . ALA A 1 80 ? -21.730 -6.367 19.339 1.00 82.94 80 ALA A O 1
ATOM 613 N N . THR A 1 81 ? -20.621 -4.813 20.488 1.00 82.25 81 THR A N 1
ATOM 614 C CA . THR A 1 81 ? -19.823 -4.366 19.334 1.00 82.25 81 THR A CA 1
ATOM 615 C C . THR A 1 81 ? -18.813 -5.429 18.887 1.00 82.25 81 THR A C 1
ATOM 617 O O . THR A 1 81 ? -18.554 -5.583 17.693 1.00 82.25 81 THR A O 1
ATOM 620 N N . LEU A 1 82 ? -18.231 -6.176 19.832 1.00 76.81 82 LEU A N 1
ATOM 621 C CA . LEU A 1 82 ? -17.303 -7.273 19.532 1.00 76.81 82 LEU A CA 1
ATOM 622 C C . LEU A 1 82 ? -17.997 -8.449 18.837 1.00 76.81 82 LEU A C 1
ATOM 624 O O . LEU A 1 82 ? -17.404 -9.066 17.957 1.00 76.81 82 LEU A O 1
ATOM 628 N N . THR A 1 83 ? -19.251 -8.728 19.191 1.00 70.12 83 THR A N 1
ATOM 629 C CA . THR A 1 83 ? -20.053 -9.803 18.584 1.00 70.12 83 THR A CA 1
ATOM 630 C C . THR A 1 83 ? -20.590 -9.447 17.197 1.00 70.12 83 THR A C 1
ATOM 632 O O . THR A 1 83 ? -20.819 -10.341 16.390 1.00 70.12 83 THR A O 1
ATOM 635 N N . GLN A 1 84 ? -20.725 -8.158 16.872 1.00 69.25 84 GLN A N 1
ATOM 636 C CA . GLN A 1 84 ? -21.186 -7.700 15.554 1.00 69.25 84 GLN A CA 1
ATOM 637 C C . GLN A 1 84 ? -20.087 -7.629 14.483 1.00 69.25 84 GLN A C 1
ATOM 639 O O . GLN A 1 84 ? -20.408 -7.482 13.308 1.00 69.25 84 GLN A O 1
ATOM 644 N N . LYS A 1 85 ? -18.797 -7.722 14.845 1.00 64.25 85 LYS A N 1
ATOM 645 C CA . LYS A 1 85 ? -17.679 -7.676 13.884 1.00 64.25 85 LYS A CA 1
ATOM 646 C C . LYS A 1 85 ? -17.316 -9.093 13.413 1.00 64.25 85 LYS A C 1
ATOM 648 O O . LYS A 1 85 ? -16.626 -9.798 14.153 1.00 64.25 85 LYS A O 1
ATOM 653 N N . PRO A 1 86 ? -17.663 -9.504 12.175 1.00 53.81 86 PRO A N 1
ATOM 654 C CA . PRO A 1 86 ? -17.561 -10.901 11.727 1.00 53.81 86 PRO A CA 1
ATOM 655 C C . PRO A 1 86 ? -16.130 -11.465 11.612 1.00 53.81 86 PRO A C 1
ATOM 657 O O . PRO A 1 86 ? -15.964 -12.635 11.294 1.00 53.81 86 PRO A O 1
ATOM 660 N N . GLY A 1 87 ? -15.089 -10.659 11.851 1.00 53.47 87 GLY A N 1
ATOM 661 C CA . GLY A 1 87 ? -13.681 -11.069 11.747 1.00 53.47 87 GLY A CA 1
ATOM 662 C C . GLY A 1 87 ? -12.927 -11.218 13.074 1.00 53.47 87 GLY A C 1
ATOM 663 O O . GLY A 1 87 ? -11.762 -11.599 13.051 1.00 53.47 87 GLY A O 1
ATOM 664 N N . LEU A 1 88 ? -13.540 -10.899 14.223 1.00 51.50 88 LEU A N 1
ATOM 665 C CA . LEU A 1 88 ? -12.849 -10.866 15.529 1.00 51.50 88 LEU A CA 1
ATOM 666 C C . LEU A 1 88 ? -13.125 -12.088 16.414 1.00 51.50 88 LEU A C 1
ATOM 668 O O . LEU A 1 88 ? -12.376 -12.357 17.349 1.00 51.50 88 LEU A O 1
ATOM 672 N N . PHE A 1 89 ? -14.165 -12.852 16.097 1.00 44.25 89 PHE A N 1
ATOM 673 C CA . PHE A 1 89 ? -14.492 -14.103 16.763 1.00 44.25 89 PHE A CA 1
ATOM 674 C C . PHE A 1 89 ? -14.905 -15.093 15.679 1.00 44.25 89 PHE A C 1
ATOM 676 O O . PHE A 1 89 ? -16.018 -15.034 15.166 1.00 44.25 89 PHE A O 1
ATOM 683 N N . ARG A 1 90 ? -13.998 -15.993 15.294 1.00 39.91 90 ARG A N 1
ATOM 684 C CA . ARG A 1 90 ? -14.381 -17.207 14.576 1.00 39.91 90 ARG A CA 1
ATOM 685 C C . ARG A 1 90 ? -14.685 -18.244 15.656 1.00 39.91 90 ARG A C 1
ATOM 687 O O . ARG A 1 90 ? -13.734 -18.830 16.175 1.00 39.91 90 ARG A O 1
ATOM 694 N N . PRO A 1 91 ? -15.950 -18.450 16.071 1.00 44.09 91 PRO A N 1
ATOM 695 C CA . PRO A 1 91 ? -16.257 -19.597 16.903 1.00 44.09 91 PRO A CA 1
ATOM 696 C C . PRO A 1 91 ? -15.853 -20.831 16.097 1.00 44.09 91 PRO A C 1
ATOM 698 O O . PRO A 1 91 ? -16.287 -21.011 14.957 1.00 44.09 91 PRO A O 1
ATOM 701 N N . LEU A 1 92 ? -14.958 -21.645 16.658 1.00 42.84 92 LEU A N 1
ATOM 702 C CA . LEU A 1 92 ? -14.742 -22.998 16.171 1.00 42.84 92 LEU A CA 1
ATOM 703 C C . LEU A 1 92 ? -16.109 -23.674 16.229 1.00 42.84 92 LEU A C 1
ATOM 705 O O . LEU A 1 92 ? -16.633 -23.950 17.306 1.00 42.84 92 LEU A O 1
ATOM 709 N N . VAL A 1 93 ? -16.727 -23.844 15.064 1.00 42.50 93 VAL A N 1
ATOM 710 C CA . VAL A 1 93 ? -17.980 -24.571 14.937 1.00 42.50 93 VAL A CA 1
ATOM 711 C C . VAL A 1 93 ? -17.679 -25.991 15.400 1.00 42.50 93 VAL A C 1
ATOM 713 O O . VAL A 1 93 ? -16.996 -26.740 14.706 1.00 42.50 93 VAL A O 1
ATOM 716 N N . CYS A 1 94 ? -18.156 -26.350 16.593 1.00 34.66 94 CYS A N 1
ATOM 717 C CA . CYS A 1 94 ? -18.289 -27.741 16.997 1.00 34.66 94 CYS A CA 1
ATOM 718 C C . CYS A 1 94 ? -19.240 -28.401 15.996 1.00 34.66 94 CYS A C 1
ATOM 720 O O . CYS A 1 94 ? -20.461 -28.282 16.101 1.00 34.66 94 CYS A O 1
ATOM 722 N N . SER A 1 95 ? -18.676 -29.069 14.996 1.00 39.03 95 SER A N 1
ATOM 723 C CA . SER A 1 95 ? -19.395 -29.915 14.056 1.00 39.03 95 SER A CA 1
ATOM 724 C C . SER A 1 95 ? -19.956 -31.118 14.815 1.00 39.03 95 SER A C 1
ATOM 726 O O . SER A 1 95 ? -19.322 -32.162 14.960 1.00 39.03 95 SER A O 1
ATOM 728 N N . ARG A 1 96 ? -21.175 -30.970 15.342 1.00 41.69 96 ARG A N 1
ATOM 729 C CA . ARG A 1 96 ? -21.952 -32.084 15.892 1.00 41.69 96 ARG A CA 1
ATOM 730 C C . ARG A 1 96 ? -22.375 -32.977 14.723 1.00 41.69 96 ARG A C 1
ATOM 732 O O . ARG A 1 96 ? -23.422 -32.775 14.119 1.00 41.69 96 ARG A O 1
ATOM 739 N N . SER A 1 97 ? -21.519 -33.938 14.376 1.00 36.84 97 SER A N 1
ATOM 740 C CA . SER A 1 97 ? -21.836 -35.014 13.438 1.00 36.84 97 SER A CA 1
ATOM 741 C C . SER A 1 97 ? -22.926 -35.888 14.056 1.00 36.84 97 SER A C 1
ATOM 743 O O . SER A 1 97 ? -22.672 -36.734 14.914 1.00 36.84 97 SER A O 1
ATOM 745 N N . THR A 1 98 ? -24.175 -35.641 13.674 1.00 45.84 98 THR A N 1
ATOM 746 C CA . THR A 1 98 ? -25.317 -36.484 14.019 1.00 45.84 98 THR A CA 1
ATOM 747 C C . THR A 1 98 ? -25.302 -37.732 13.141 1.00 45.84 98 THR A C 1
ATOM 749 O O . THR A 1 98 ? -26.004 -37.827 12.137 1.00 45.84 98 THR A O 1
ATOM 752 N N . ARG A 1 99 ? -24.517 -38.737 13.537 1.00 39.22 99 ARG A N 1
ATOM 753 C CA . ARG A 1 99 ? -24.743 -40.125 13.113 1.00 39.22 99 ARG A CA 1
ATOM 754 C C . ARG A 1 99 ? -24.776 -41.049 14.321 1.00 39.22 99 ARG A C 1
ATOM 756 O O . ARG A 1 99 ? -23.747 -41.473 14.816 1.00 39.22 99 ARG A O 1
ATOM 763 N N . GLY A 1 100 ? -26.004 -41.362 14.725 1.00 35.66 100 GLY A N 1
ATOM 764 C CA . GLY A 1 100 ? -26.424 -42.747 14.911 1.00 35.66 100 GLY A CA 1
ATOM 765 C C . GLY A 1 100 ? -25.986 -43.479 16.181 1.00 35.66 100 GLY A C 1
ATOM 766 O O . GLY A 1 100 ? -24.850 -43.902 16.311 1.00 35.66 100 GLY A O 1
ATOM 767 N N . LEU A 1 101 ? -27.012 -43.791 16.978 1.00 40.41 101 LEU A N 1
ATOM 768 C CA . LEU A 1 101 ? -27.177 -44.956 17.853 1.00 40.41 101 LEU A CA 1
ATOM 769 C C . LEU A 1 101 ? -26.645 -44.927 19.305 1.00 40.41 101 LEU A C 1
ATOM 771 O O . LEU A 1 101 ? -25.470 -45.084 19.601 1.00 40.41 101 LEU A O 1
ATOM 775 N N . LEU A 1 102 ? -27.660 -44.921 20.181 1.00 42.88 102 LEU A N 1
ATOM 776 C CA . LEU A 1 102 ? -27.811 -45.560 21.493 1.00 42.88 102 LEU A CA 1
ATOM 777 C C . LEU A 1 102 ? -27.014 -45.065 22.715 1.00 42.88 102 LEU A C 1
ATOM 779 O O . LEU A 1 102 ? -25.835 -45.322 22.900 1.00 42.88 102 LEU A O 1
ATOM 783 N N . ARG A 1 103 ? -27.818 -44.541 23.656 1.00 47.16 103 ARG A N 1
ATOM 784 C CA . ARG A 1 103 ? -27.671 -44.576 25.122 1.00 47.16 103 ARG A CA 1
ATOM 785 C C . ARG A 1 103 ? -26.330 -44.087 25.682 1.00 47.16 103 ARG A C 1
ATOM 787 O O . ARG A 1 103 ? -25.446 -44.880 25.972 1.00 47.16 103 ARG A O 1
ATOM 794 N N . ARG A 1 104 ? -26.310 -42.824 26.112 1.00 38.28 104 ARG A N 1
ATOM 795 C CA . ARG A 1 104 ? -26.137 -42.478 27.537 1.00 38.28 104 ARG A CA 1
ATOM 796 C C . ARG A 1 104 ? -26.369 -40.987 27.757 1.00 38.28 104 ARG A C 1
ATOM 798 O O . ARG A 1 104 ? -25.882 -40.131 27.032 1.00 38.28 104 ARG A O 1
ATOM 805 N N . THR A 1 105 ? -27.164 -40.732 28.780 1.00 49.91 105 THR A N 1
ATOM 806 C CA . THR A 1 105 ? -27.443 -39.455 29.427 1.00 49.91 105 THR A CA 1
ATOM 807 C C . THR A 1 105 ? -26.196 -38.587 29.591 1.00 49.91 105 THR A C 1
ATOM 809 O O . THR A 1 105 ? -25.293 -38.936 30.351 1.00 49.91 105 THR A O 1
ATOM 812 N N . ARG A 1 106 ? -26.188 -37.408 28.968 1.00 37.44 106 ARG A N 1
ATOM 813 C CA . ARG A 1 106 ? -25.541 -36.233 29.554 1.00 37.44 106 ARG A CA 1
ATOM 814 C C . ARG A 1 106 ? -26.252 -34.981 29.062 1.00 37.44 106 ARG A C 1
ATOM 816 O O . ARG A 1 106 ? -26.013 -34.483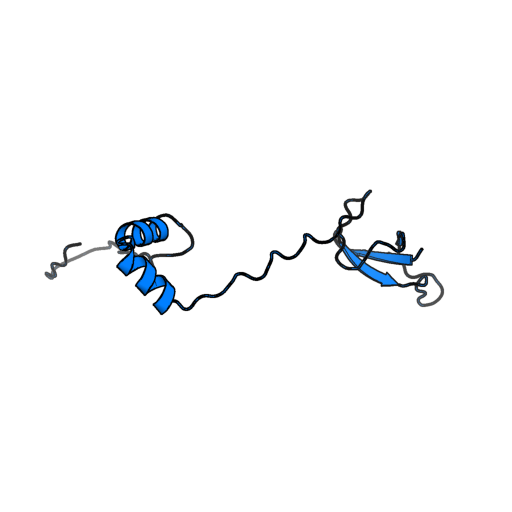 27.967 1.00 37.44 106 ARG A O 1
ATOM 823 N N . THR A 1 107 ? -27.192 -34.535 29.881 1.00 45.69 107 THR A N 1
ATOM 824 C CA . THR A 1 107 ? -27.703 -33.171 29.894 1.00 45.69 107 THR A CA 1
ATOM 825 C C . THR A 1 107 ? -26.521 -32.211 29.934 1.00 45.69 107 THR A C 1
ATOM 827 O O . THR A 1 107 ? -25.717 -32.251 30.861 1.00 45.69 107 THR A O 1
ATOM 830 N N . GLN A 1 108 ? -26.426 -31.352 28.929 1.00 37.41 108 GLN A N 1
ATOM 831 C CA . GLN A 1 108 ? -25.823 -30.035 29.064 1.00 37.41 108 GLN A CA 1
ATOM 832 C C . GLN A 1 108 ? -26.609 -29.106 28.145 1.00 37.41 108 GLN A C 1
ATOM 834 O O . GLN A 1 108 ? -26.526 -29.195 26.919 1.00 37.41 108 GLN A O 1
ATOM 839 N N . SER A 1 109 ? -27.471 -28.329 28.797 1.00 41.03 109 SER A N 1
ATOM 840 C CA . SER A 1 109 ? -28.201 -27.195 28.250 1.00 41.03 109 SER A CA 1
ATOM 841 C C . SER A 1 109 ? -27.230 -26.156 27.697 1.00 41.03 109 SER A C 1
ATOM 843 O O . SER A 1 109 ? -26.131 -25.993 28.233 1.00 41.03 109 SER A O 1
ATOM 845 N N . CYS A 1 110 ? -27.662 -25.480 26.632 1.00 37.50 110 CYS A N 1
ATOM 846 C CA . CYS A 1 110 ? -27.150 -24.166 26.259 1.00 37.50 110 CYS A CA 1
ATOM 847 C C . CYS A 1 110 ? -27.452 -23.134 27.351 1.00 37.50 110 CYS A C 1
ATOM 849 O O . CYS A 1 110 ? -28.464 -23.327 28.068 1.00 37.50 110 CYS A O 1
#